Protein AF-D1BC81-F1 (afdb_monomer)

Radius of gyration: 14.98 Å; Cα contacts (8 Å, |Δi|>4): 125; chains: 1; bounding box: 35×44×30 Å

Mean predicted aligned error: 7.33 Å

Solvent-accessible surface area (backbone atoms only — not comparable to full-atom values): 4430 Å² total; per-residue (Å²): 133,83,82,80,82,81,80,73,81,76,70,80,70,58,37,76,84,40,36,92,87,78,63,45,67,56,62,52,76,44,85,43,81,58,84,29,50,49,23,25,42,37,37,27,74,86,79,66,51,66,52,38,14,30,56,86,82,20,50,81,45,61,70,55,57,33,57,36,82,90,123

pLDDT: mean 85.76, std 13.64, range [50.91, 97.94]

Nearest PDB structures (foldseek):
  6rd4-assembly1_7  TM=3.635E-01  e=1.054E+00  Polytomella sp. Pringsheim 198.80
  7pue-assembly1_A  TM=4.330E-01  e=6.393E+00  Homo sapiens

Organism: Sanguibacter keddieii (strain ATCC 51767 / DSM 10542 / NCFB 3025 / ST-74) (NCBI:txid446469)

Sequence (71 aa):
MPLGSLSQPRVAAPGPATCPDCASASLTRLSVTGSGVPAVFLSCHDCERSGWYAADDGRALDRESVLGSGT

Structure (mmCIF, N/CA/C/O backbone):
data_AF-D1BC81-F1
#
_entry.id   AF-D1BC81-F1
#
loop_
_atom_site.group_PDB
_atom_site.id
_atom_site.type_symbol
_atom_site.label_atom_id
_atom_site.label_alt_id
_atom_site.label_comp_id
_atom_site.label_asym_id
_atom_site.label_entity_id
_atom_site.label_seq_id
_atom_site.pdbx_PDB_ins_code
_atom_site.Cartn_x
_atom_site.Cartn_y
_atom_site.Cartn_z
_atom_site.occupancy
_atom_site.B_iso_or_equiv
_atom_site.auth_seq_id
_atom_site.auth_comp_id
_atom_site.auth_asym_id
_atom_site.auth_atom_id
_atom_site.pdbx_PDB_model_num
ATOM 1 N N . MET A 1 1 ? 17.763 -29.159 20.993 1.00 50.91 1 MET A N 1
ATOM 2 C CA . MET A 1 1 ? 16.489 -29.031 20.253 1.00 50.91 1 MET A CA 1
ATOM 3 C C . MET A 1 1 ? 16.565 -27.763 19.413 1.00 50.91 1 MET A C 1
ATOM 5 O O . MET A 1 1 ? 16.734 -26.717 20.030 1.00 50.91 1 MET A O 1
ATOM 9 N N . PRO A 1 2 ? 16.542 -27.792 18.067 1.00 68.00 2 PRO A N 1
ATOM 10 C CA . PRO A 1 2 ? 16.497 -26.553 17.303 1.00 68.00 2 PRO A CA 1
ATOM 11 C C . PRO A 1 2 ? 15.053 -26.042 17.273 1.00 68.00 2 PRO A C 1
ATOM 13 O O . PRO A 1 2 ? 14.110 -26.820 17.130 1.00 68.00 2 PRO A O 1
ATOM 16 N N . LEU A 1 3 ? 14.880 -24.734 17.441 1.00 64.44 3 LEU A N 1
ATOM 17 C CA . LEU A 1 3 ? 13.596 -24.074 17.240 1.00 64.44 3 LEU A CA 1
ATOM 18 C C . LEU A 1 3 ? 13.246 -24.201 15.751 1.00 64.44 3 LEU A C 1
ATOM 20 O O . LEU A 1 3 ? 13.973 -23.691 14.899 1.00 64.44 3 LEU A O 1
ATOM 24 N N . GLY A 1 4 ? 12.183 -24.941 15.432 1.00 58.03 4 GLY A N 1
ATOM 25 C CA . GLY A 1 4 ? 11.698 -25.093 14.063 1.00 58.03 4 GLY A CA 1
ATOM 26 C C . GLY A 1 4 ? 11.365 -23.729 13.458 1.00 58.03 4 GLY A C 1
ATOM 27 O O . GLY A 1 4 ? 10.643 -22.937 14.060 1.00 58.03 4 GLY A O 1
ATOM 28 N N . SER A 1 5 ? 11.916 -23.441 12.279 1.00 73.62 5 SER A N 1
ATOM 29 C CA . SER A 1 5 ? 11.634 -22.204 11.552 1.00 73.62 5 SER A CA 1
ATOM 30 C C . SER A 1 5 ? 10.213 -22.260 10.987 1.00 73.62 5 SER A C 1
ATOM 32 O O . SER A 1 5 ? 9.932 -23.024 10.064 1.00 73.62 5 SER A O 1
ATOM 34 N N . LEU A 1 6 ? 9.302 -21.463 11.547 1.00 65.94 6 LEU A N 1
ATOM 35 C CA . LEU A 1 6 ? 7.974 -21.247 10.980 1.00 65.94 6 LEU A CA 1
ATOM 36 C C . LEU A 1 6 ? 8.091 -20.203 9.868 1.00 65.94 6 LEU A C 1
ATOM 38 O O . LEU A 1 6 ? 8.024 -19.000 10.110 1.00 65.94 6 LEU A O 1
ATOM 42 N N . SER A 1 7 ? 8.282 -20.665 8.636 1.00 63.03 7 SER A N 1
ATOM 43 C CA . SER A 1 7 ? 8.145 -19.809 7.458 1.00 63.03 7 SER A CA 1
ATOM 44 C C . SER A 1 7 ? 6.656 -19.631 7.167 1.00 63.03 7 SER A C 1
ATOM 46 O O . SER A 1 7 ? 6.053 -20.444 6.472 1.00 63.03 7 SER A O 1
ATOM 48 N N . GLN A 1 8 ? 6.034 -18.599 7.737 1.00 60.88 8 GLN A N 1
ATOM 49 C CA . GLN A 1 8 ? 4.706 -18.191 7.285 1.00 60.88 8 GLN A CA 1
ATOM 50 C C . GLN A 1 8 ? 4.839 -17.616 5.869 1.00 60.88 8 GLN A C 1
ATOM 52 O O . GLN A 1 8 ? 5.673 -16.724 5.660 1.00 60.88 8 GLN A O 1
ATOM 57 N N . PRO A 1 9 ? 4.056 -18.100 4.886 1.00 53.56 9 PRO A N 1
ATOM 58 C CA . PRO A 1 9 ? 3.983 -17.442 3.595 1.00 53.56 9 PRO A CA 1
ATOM 59 C C . PRO A 1 9 ? 3.505 -16.015 3.849 1.00 53.56 9 PRO A C 1
ATOM 61 O O . PRO A 1 9 ? 2.414 -15.795 4.377 1.00 53.56 9 PRO A O 1
ATOM 64 N N . ARG A 1 10 ? 4.351 -15.036 3.520 1.00 60.00 10 ARG A N 1
ATOM 65 C CA . ARG A 1 10 ? 3.923 -13.643 3.476 1.00 60.00 10 ARG A CA 1
ATOM 66 C C . ARG A 1 10 ? 2.857 -13.566 2.393 1.00 60.00 10 ARG A C 1
ATOM 68 O O . ARG A 1 10 ? 3.185 -13.612 1.211 1.00 60.00 10 ARG A O 1
ATOM 75 N N . VAL A 1 11 ? 1.591 -13.501 2.801 1.00 61.62 11 VAL A N 1
ATOM 76 C CA . VAL A 1 11 ? 0.512 -13.076 1.909 1.00 61.62 11 VAL A CA 1
ATOM 77 C C . VAL A 1 11 ? 0.967 -11.755 1.298 1.00 61.62 11 VAL A C 1
ATOM 79 O O . VAL A 1 11 ? 1.497 -10.900 2.016 1.00 61.62 11 VAL A O 1
ATOM 82 N N . ALA A 1 12 ? 0.860 -11.629 -0.025 1.00 67.69 12 ALA A N 1
ATOM 83 C CA . ALA A 1 12 ? 1.226 -10.396 -0.704 1.00 67.69 12 ALA A CA 1
ATOM 84 C C . ALA A 1 12 ? 0.469 -9.245 -0.032 1.00 67.69 12 ALA A C 1
ATOM 86 O O . ALA A 1 12 ? -0.752 -9.302 0.106 1.00 67.69 12 ALA A O 1
ATOM 87 N N . ALA A 1 13 ? 1.206 -8.250 0.463 1.00 73.38 13 ALA A N 1
ATOM 88 C CA . ALA A 1 13 ? 0.586 -7.114 1.122 1.00 73.38 13 ALA A CA 1
ATOM 89 C C . ALA A 1 13 ? -0.314 -6.387 0.100 1.00 73.38 13 ALA A C 1
ATOM 91 O O . ALA A 1 13 ? 0.163 -6.136 -1.010 1.00 73.38 13 ALA A O 1
ATOM 92 N N . PRO A 1 14 ? -1.571 -6.060 0.450 1.00 87.50 14 PRO A N 1
ATOM 93 C CA . PRO A 1 14 ? -2.492 -5.354 -0.436 1.00 87.50 14 PRO A CA 1
ATOM 9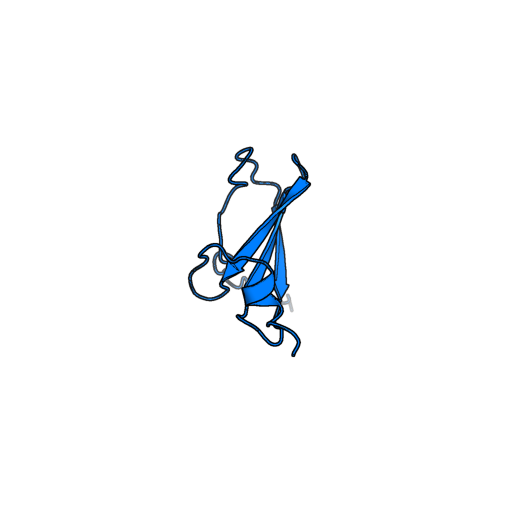4 C C . PRO A 1 14 ? -1.899 -4.059 -1.008 1.00 87.50 14 PRO A C 1
ATOM 96 O O . PRO A 1 14 ? -1.091 -3.384 -0.359 1.00 87.50 14 PRO A O 1
ATOM 99 N N . GLY A 1 15 ? -2.334 -3.709 -2.219 1.00 89.06 15 GLY A N 1
ATOM 100 C CA . GLY A 1 15 ? -1.838 -2.560 -2.975 1.00 89.06 15 GLY A CA 1
ATOM 101 C C . GLY A 1 15 ? -0.722 -2.917 -3.969 1.00 89.06 15 GLY A C 1
ATOM 102 O O . GLY A 1 15 ? -0.418 -4.091 -4.195 1.00 89.06 15 GLY A O 1
ATOM 103 N N . PRO A 1 16 ? -0.10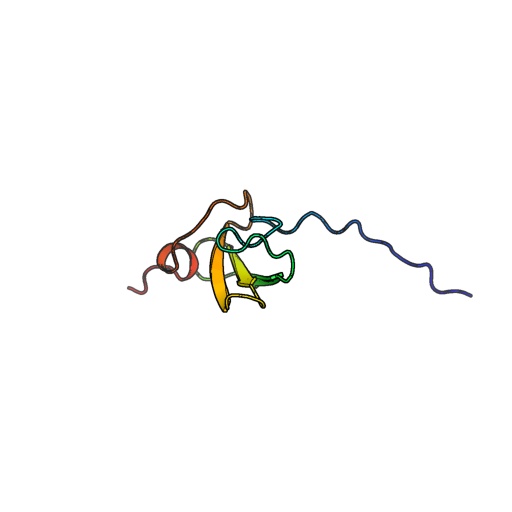8 -1.911 -4.614 1.00 92.88 16 PRO A N 1
ATOM 104 C CA . PRO A 1 16 ? 0.862 -2.137 -5.674 1.00 92.88 16 PRO A CA 1
ATOM 105 C C . PRO A 1 16 ? 2.180 -2.706 -5.133 1.00 92.88 16 PRO A C 1
ATOM 107 O O . PRO A 1 16 ? 2.636 -2.371 -4.036 1.00 92.88 16 PRO A O 1
ATOM 110 N N . ALA A 1 17 ? 2.817 -3.569 -5.929 1.00 92.69 17 ALA A N 1
ATOM 111 C CA . ALA A 1 17 ? 4.108 -4.175 -5.597 1.00 92.69 17 ALA A CA 1
ATOM 112 C C . ALA A 1 17 ? 5.280 -3.183 -5.723 1.00 92.69 17 ALA A C 1
ATOM 114 O O . ALA A 1 17 ? 6.264 -3.315 -4.996 1.00 92.69 17 ALA A O 1
ATOM 115 N N . THR A 1 18 ? 5.144 -2.181 -6.596 1.00 95.19 18 THR A N 1
ATOM 116 C CA . THR A 1 18 ? 6.107 -1.103 -6.859 1.00 95.19 18 THR A CA 1
ATOM 117 C C . THR A 1 18 ? 5.435 0.265 -6.756 1.00 95.19 18 THR A C 1
ATOM 119 O O . THR A 1 18 ? 4.211 0.376 -6.794 1.00 95.19 18 THR A O 1
ATOM 122 N N . CYS A 1 19 ? 6.227 1.323 -6.580 1.00 95.81 19 CYS A N 1
ATOM 123 C CA . CYS A 1 19 ? 5.718 2.686 -6.557 1.00 95.81 19 CYS A CA 1
ATOM 124 C C . CYS A 1 19 ? 5.065 3.015 -7.913 1.00 95.81 19 CYS A C 1
ATOM 126 O O . CYS A 1 19 ? 5.741 2.889 -8.935 1.00 95.81 19 CYS A O 1
ATOM 128 N N . PRO A 1 20 ? 3.797 3.457 -7.951 1.00 94.06 20 PRO A N 1
ATOM 129 C CA . PRO A 1 20 ? 3.137 3.803 -9.209 1.00 94.06 20 PRO A CA 1
ATOM 130 C C . PRO A 1 20 ? 3.772 5.015 -9.914 1.00 94.06 20 PRO A C 1
ATOM 132 O O . PRO A 1 20 ? 3.612 5.151 -11.122 1.00 94.06 20 PRO A O 1
ATOM 135 N N . ASP A 1 21 ? 4.517 5.860 -9.192 1.00 96.56 21 ASP A N 1
ATOM 136 C CA . ASP A 1 21 ? 5.142 7.070 -9.739 1.00 96.56 21 ASP A CA 1
ATOM 137 C C . ASP A 1 21 ? 6.566 6.837 -10.277 1.00 96.56 21 ASP A C 1
ATOM 139 O O . ASP A 1 21 ? 6.913 7.361 -11.332 1.00 96.56 21 ASP A O 1
ATOM 143 N N . CYS A 1 22 ? 7.409 6.067 -9.573 1.00 97.69 22 CYS A N 1
ATOM 144 C CA . CYS A 1 22 ? 8.827 5.879 -9.937 1.00 97.69 22 CYS A CA 1
ATOM 145 C C . CYS A 1 22 ? 9.240 4.418 -10.185 1.00 97.69 22 CYS A C 1
ATOM 147 O O . CYS A 1 22 ? 10.416 4.146 -10.415 1.00 97.69 22 CYS A O 1
ATOM 149 N N . ALA A 1 23 ? 8.298 3.473 -10.108 1.00 97.31 23 ALA A N 1
ATOM 150 C CA . ALA A 1 23 ? 8.507 2.029 -10.254 1.00 97.31 23 ALA A CA 1
ATOM 151 C C . ALA A 1 23 ? 9.452 1.368 -9.227 1.00 97.31 23 ALA A C 1
ATOM 153 O O . ALA A 1 23 ? 9.707 0.166 -9.319 1.00 97.31 23 ALA A O 1
ATOM 154 N N . SER A 1 24 ? 9.925 2.099 -8.212 1.00 97.00 24 SER A N 1
ATOM 155 C CA . SER A 1 24 ? 10.769 1.537 -7.154 1.00 97.00 24 SER A CA 1
ATOM 156 C C . SER A 1 24 ? 10.046 0.459 -6.340 1.00 97.00 24 SER A C 1
ATOM 158 O O . SER A 1 24 ? 8.865 0.589 -6.012 1.00 97.00 24 SER A O 1
ATOM 160 N N . ALA A 1 25 ? 10.774 -0.592 -5.962 1.00 95.44 25 ALA A N 1
ATOM 161 C CA . ALA A 1 25 ? 10.307 -1.610 -5.019 1.00 95.44 25 ALA A CA 1
ATOM 162 C C . ALA A 1 25 ? 10.580 -1.235 -3.546 1.00 95.44 25 ALA A C 1
ATOM 164 O O . ALA A 1 25 ? 10.130 -1.944 -2.642 1.0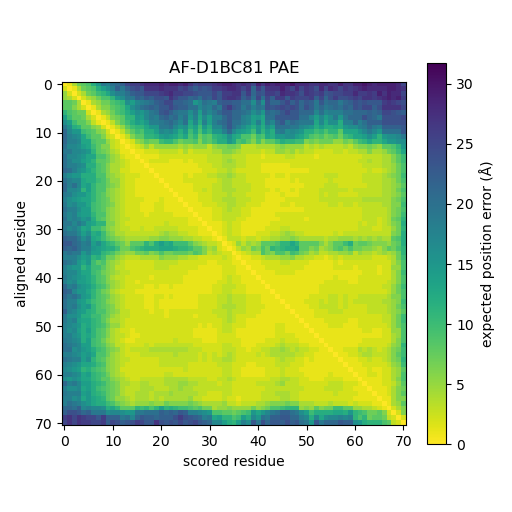0 95.44 25 ALA A O 1
ATOM 165 N N . SER A 1 26 ? 11.289 -0.127 -3.291 1.00 96.06 26 SER A N 1
A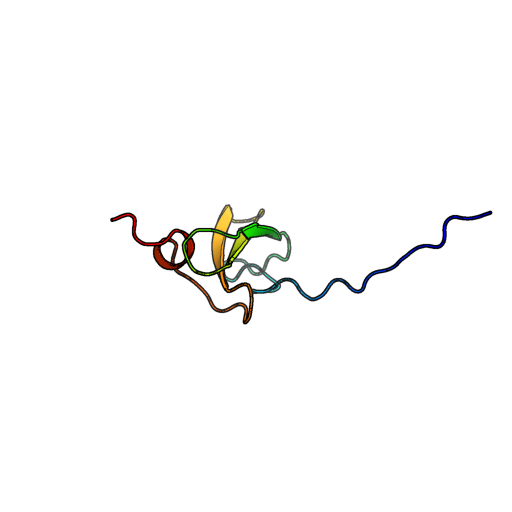TOM 166 C CA . SER A 1 26 ? 11.621 0.381 -1.954 1.00 96.06 26 SER A CA 1
ATOM 167 C C . SER A 1 26 ? 10.390 1.002 -1.290 1.00 96.06 26 SER A C 1
ATOM 169 O O . SER A 1 26 ? 10.196 2.220 -1.302 1.00 96.06 26 SER A O 1
ATOM 171 N N . LEU A 1 27 ? 9.521 0.147 -0.746 1.00 95.75 27 LEU A N 1
ATOM 172 C CA . LEU A 1 27 ? 8.218 0.527 -0.205 1.00 95.75 27 LEU A CA 1
ATOM 173 C C . LEU A 1 27 ? 8.049 0.103 1.255 1.00 95.75 27 LEU A C 1
ATOM 175 O O . LEU A 1 27 ? 8.140 -1.081 1.586 1.00 95.75 27 LEU A O 1
ATOM 179 N N . THR A 1 28 ? 7.677 1.062 2.098 1.00 94.62 28 THR A N 1
ATOM 180 C CA . THR A 1 28 ? 7.170 0.809 3.451 1.00 94.62 28 THR A CA 1
ATOM 181 C C . THR A 1 28 ? 5.661 0.624 3.394 1.00 94.62 28 THR A C 1
ATOM 183 O O . THR A 1 28 ? 4.965 1.398 2.736 1.00 94.62 28 THR A O 1
ATOM 186 N N . ARG A 1 29 ? 5.147 -0.390 4.098 1.00 93.62 29 ARG A N 1
ATOM 187 C CA . ARG A 1 29 ? 3.711 -0.669 4.213 1.00 93.62 29 ARG A CA 1
AT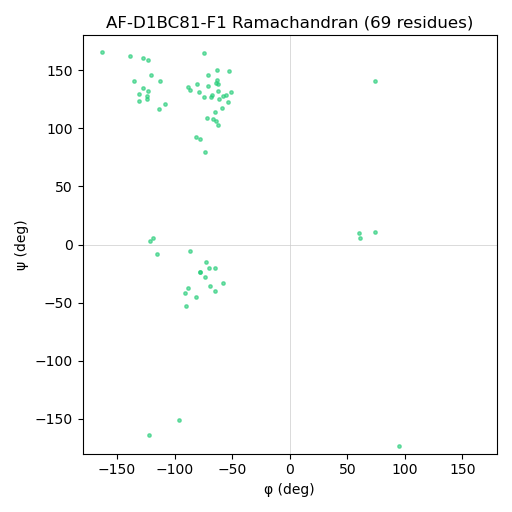OM 188 C C . ARG A 1 29 ? 3.307 -0.783 5.672 1.00 93.62 29 ARG A C 1
ATOM 190 O O . AR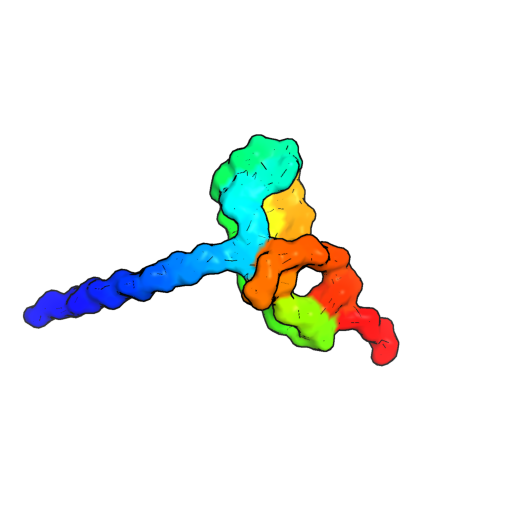G A 1 29 ? 3.985 -1.464 6.438 1.00 93.62 29 ARG A O 1
ATOM 197 N N . LEU A 1 30 ? 2.200 -0.147 6.034 1.00 92.06 30 LEU A N 1
ATOM 198 C CA . LEU A 1 30 ? 1.631 -0.192 7.377 1.00 92.06 30 LEU A CA 1
ATOM 199 C C . LEU A 1 30 ? 0.145 -0.517 7.277 1.00 92.06 30 LEU A C 1
ATOM 201 O O . LEU A 1 30 ? -0.601 0.207 6.621 1.00 92.06 30 LEU A O 1
ATOM 205 N N . SER A 1 31 ? -0.289 -1.586 7.938 1.00 91.62 31 SER A N 1
ATOM 206 C CA . SER A 1 31 ? -1.714 -1.876 8.080 1.00 91.62 31 SER A CA 1
ATOM 207 C C . SER A 1 31 ? -2.325 -0.914 9.092 1.00 91.62 31 SER A C 1
ATOM 209 O O . SER A 1 31 ? -1.841 -0.792 10.216 1.00 91.62 31 SER A O 1
ATOM 211 N N . VAL A 1 32 ? -3.396 -0.240 8.694 1.00 89.12 32 VAL A N 1
ATOM 212 C CA . VAL A 1 32 ? -4.119 0.737 9.501 1.00 89.12 32 VAL A CA 1
ATOM 213 C C . VAL A 1 32 ? -5.573 0.303 9.584 1.00 89.12 32 VAL A C 1
ATOM 215 O O . VAL A 1 32 ? -6.245 0.088 8.578 1.00 89.12 32 VAL A O 1
ATOM 218 N N . THR A 1 33 ? -6.064 0.168 10.810 1.00 86.50 33 THR A N 1
ATOM 219 C CA . THR A 1 33 ? -7.485 -0.047 11.089 1.00 86.50 33 THR A CA 1
ATOM 220 C C . THR A 1 33 ? -7.981 1.188 11.824 1.00 86.50 33 THR A C 1
ATOM 222 O O . THR A 1 33 ? -7.463 1.510 12.892 1.00 86.50 33 THR A O 1
ATOM 225 N N . GLY A 1 34 ? -8.911 1.918 11.214 1.00 72.94 34 GLY A N 1
ATOM 226 C CA . GLY A 1 34 ? -9.498 3.138 11.765 1.00 72.94 34 GLY A CA 1
ATOM 227 C C . GLY A 1 34 ? -11.016 3.030 11.880 1.00 72.94 34 GLY A C 1
ATOM 228 O O . GLY A 1 34 ? -11.579 1.942 11.800 1.00 72.94 34 GLY A O 1
ATOM 229 N N . SER A 1 35 ? -11.675 4.175 12.044 1.00 78.00 35 SER A N 1
ATOM 230 C CA . SER A 1 35 ? -13.136 4.317 11.975 1.00 78.00 35 SER A CA 1
ATOM 231 C C . SER A 1 35 ? -13.704 4.151 10.559 1.00 78.00 35 SER A C 1
ATOM 233 O O . SER A 1 35 ? -14.898 3.900 10.418 1.00 78.00 35 SER A O 1
ATOM 235 N N . GLY A 1 36 ? -12.874 4.318 9.523 1.00 84.31 36 GLY A N 1
ATOM 236 C CA . GLY A 1 36 ? -13.239 4.123 8.119 1.00 84.31 36 GLY A CA 1
ATOM 237 C C . GLY A 1 36 ? -12.873 2.738 7.576 1.00 84.31 36 GLY A C 1
ATOM 238 O O . GLY A 1 36 ? -12.838 1.743 8.301 1.00 84.31 36 GLY A O 1
ATOM 239 N N . VAL A 1 37 ? -12.602 2.669 6.271 1.00 90.50 37 VAL A N 1
ATOM 240 C CA . VAL A 1 37 ? -12.229 1.423 5.583 1.00 90.50 37 VAL A CA 1
ATOM 241 C C . VAL A 1 37 ? -10.851 0.945 6.070 1.00 90.50 37 VAL A C 1
ATOM 243 O O . VAL A 1 37 ? -9.899 1.730 6.025 1.00 90.50 37 VAL A O 1
ATOM 246 N N . PRO A 1 38 ? -10.694 -0.327 6.495 1.00 93.00 38 PRO A N 1
ATOM 247 C CA . PRO A 1 38 ? -9.383 -0.900 6.785 1.00 93.00 38 PRO A CA 1
ATOM 248 C C . PRO A 1 38 ? -8.447 -0.766 5.583 1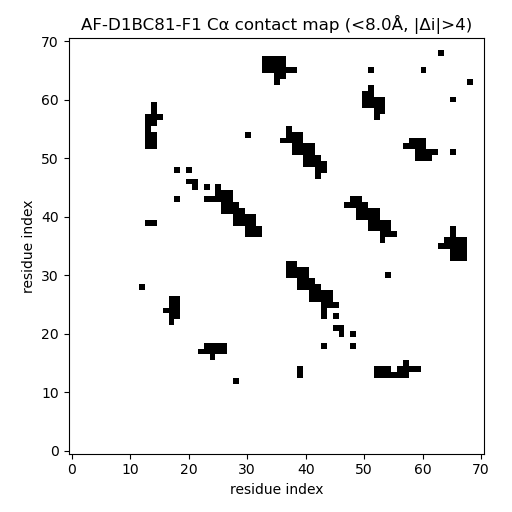.00 93.00 38 PRO A C 1
ATOM 250 O O . PRO A 1 38 ? -8.792 -1.151 4.462 1.00 9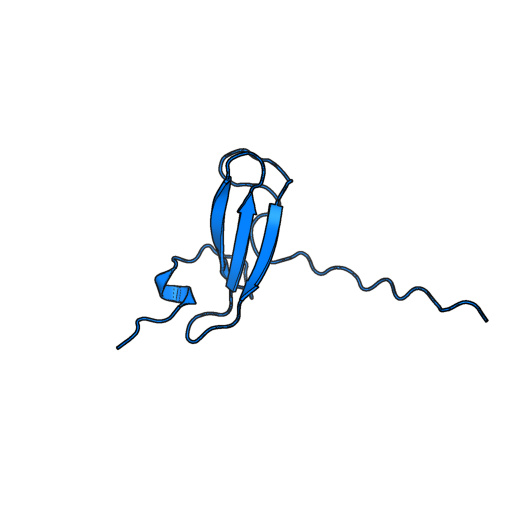3.00 38 PRO A O 1
ATOM 253 N N . ALA A 1 39 ? -7.256 -0.224 5.814 1.00 93.88 39 ALA A N 1
ATOM 254 C CA . ALA A 1 39 ? -6.368 0.186 4.740 1.00 93.88 39 ALA A CA 1
ATOM 255 C C . ALA A 1 39 ? -4.910 -0.175 5.018 1.00 93.88 39 ALA A C 1
ATOM 257 O O . ALA A 1 39 ? -4.490 -0.411 6.148 1.00 93.88 39 ALA A O 1
ATOM 258 N N . VAL A 1 40 ? -4.117 -0.175 3.958 1.00 94.56 40 VAL A N 1
ATOM 259 C CA . VAL A 1 40 ? -2.664 -0.213 3.989 1.00 94.56 40 VAL A CA 1
ATOM 260 C C . VAL A 1 40 ? -2.164 1.159 3.558 1.00 94.56 40 VAL A C 1
ATOM 262 O O . VAL A 1 40 ? -2.449 1.623 2.452 1.00 94.56 40 VAL A O 1
ATOM 265 N N . PHE A 1 41 ? -1.408 1.809 4.435 1.00 94.38 41 PHE A N 1
ATOM 266 C CA . PHE A 1 41 ? -0.603 2.964 4.068 1.00 94.38 41 PHE A CA 1
ATOM 267 C C . PHE A 1 41 ? 0.662 2.485 3.369 1.00 94.38 41 PHE A C 1
ATOM 269 O O . PHE A 1 41 ? 1.360 1.610 3.887 1.00 94.38 41 PHE A O 1
ATOM 276 N N . LEU A 1 42 ? 0.980 3.079 2.226 1.00 95.81 42 LEU A N 1
ATOM 277 C CA . LEU A 1 42 ? 2.184 2.786 1.462 1.00 95.81 42 LEU A CA 1
ATOM 278 C C . LEU A 1 42 ? 2.981 4.073 1.269 1.00 95.81 42 LEU A C 1
ATOM 280 O O . LEU A 1 42 ? 2.421 5.092 0.871 1.00 95.81 42 LEU A O 1
ATOM 284 N N . SER A 1 43 ? 4.284 4.011 1.535 1.00 96.62 43 SER A N 1
ATOM 285 C CA . SER A 1 43 ? 5.225 5.108 1.300 1.00 96.62 43 SER A CA 1
ATOM 286 C C . SER A 1 43 ? 6.447 4.602 0.541 1.00 96.62 43 SER A C 1
ATOM 288 O O . SER A 1 43 ? 7.037 3.587 0.922 1.00 96.62 43 SER A O 1
ATOM 290 N N . CYS A 1 44 ? 6.809 5.285 -0.543 1.00 97.94 44 CYS A N 1
ATOM 291 C CA . CYS A 1 44 ? 8.019 5.007 -1.305 1.00 97.94 44 CYS A CA 1
ATOM 292 C C . CYS A 1 44 ? 9.210 5.753 -0.710 1.00 97.94 44 CYS A C 1
ATOM 294 O O . CYS A 1 44 ? 9.130 6.949 -0.458 1.00 97.94 44 CYS A O 1
ATOM 296 N N . HIS A 1 45 ? 10.330 5.058 -0.533 1.00 97.88 45 HIS A N 1
ATOM 297 C CA . HIS A 1 45 ? 11.546 5.669 -0.004 1.00 97.88 45 HIS A CA 1
ATOM 298 C C . HIS A 1 45 ? 12.308 6.506 -1.051 1.00 97.88 45 HIS A C 1
ATOM 300 O O . HIS A 1 45 ? 13.056 7.403 -0.684 1.00 97.88 45 HIS A O 1
ATOM 306 N N . ASP A 1 46 ? 12.119 6.234 -2.346 1.00 97.88 46 ASP A N 1
ATOM 307 C CA . ASP A 1 46 ? 12.935 6.850 -3.404 1.00 97.88 46 ASP A CA 1
ATOM 308 C C . ASP A 1 46 ? 12.373 8.192 -3.893 1.00 97.88 46 ASP A C 1
ATOM 310 O O . ASP A 1 46 ? 13.135 9.103 -4.199 1.00 97.88 46 ASP A O 1
ATOM 314 N N . CYS A 1 47 ? 11.046 8.319 -3.991 1.00 97.88 47 CYS A N 1
ATOM 315 C CA . CYS A 1 47 ? 10.377 9.554 -4.424 1.00 97.88 47 CYS A CA 1
ATOM 316 C C . CYS A 1 47 ? 9.446 10.148 -3.360 1.00 97.88 47 CYS A C 1
ATOM 318 O O . CYS A 1 47 ? 8.707 11.086 -3.651 1.00 97.88 47 CYS A O 1
ATOM 320 N N . GLU A 1 48 ? 9.431 9.561 -2.157 1.00 97.56 48 GLU A N 1
ATOM 321 C CA . GLU A 1 48 ? 8.661 10.013 -0.986 1.00 97.56 48 GLU A CA 1
ATOM 322 C C . GLU A 1 48 ? 7.137 10.050 -1.189 1.00 97.56 48 GLU A C 1
ATOM 324 O O . GLU A 1 48 ? 6.381 10.533 -0.340 1.00 97.56 48 GLU A O 1
ATOM 329 N N . ARG A 1 49 ? 6.644 9.494 -2.303 1.00 97.19 49 ARG A N 1
ATOM 330 C CA . ARG A 1 49 ? 5.214 9.443 -2.577 1.00 97.19 49 ARG A CA 1
ATOM 331 C C . ARG A 1 49 ? 4.526 8.449 -1.653 1.00 97.19 49 ARG A C 1
ATOM 333 O O . ARG A 1 49 ? 4.988 7.321 -1.470 1.00 97.19 49 ARG A O 1
ATOM 340 N N . SER A 1 50 ? 3.374 8.859 -1.132 1.00 96.00 50 SER A N 1
ATOM 341 C CA . SER A 1 50 ? 2.513 8.021 -0.306 1.00 96.00 50 SER A CA 1
ATOM 342 C C . SER A 1 50 ? 1.100 7.890 -0.868 1.00 96.00 50 SER A C 1
ATOM 344 O O . SER A 1 50 ? 0.649 8.709 -1.675 1.00 96.00 50 SER A O 1
ATOM 346 N N . GLY A 1 51 ? 0.414 6.828 -0.448 1.00 95.19 51 GLY A N 1
ATOM 347 C CA . GLY A 1 51 ? -0.961 6.531 -0.831 1.00 95.19 51 GLY A CA 1
ATOM 348 C C . GLY A 1 51 ? -1.617 5.506 0.092 1.00 95.19 51 GLY A C 1
ATOM 349 O O . GLY A 1 51 ? -0.942 4.822 0.866 1.00 95.19 51 GLY A O 1
ATOM 350 N N . TRP A 1 52 ? -2.940 5.409 -0.008 1.00 95.44 52 TRP A N 1
ATOM 351 C CA . TRP A 1 52 ? -3.765 4.482 0.759 1.00 95.44 52 TRP A CA 1
ATOM 352 C C . TRP A 1 52 ? -4.382 3.437 -0.159 1.00 95.44 52 TRP A C 1
ATOM 354 O O . TRP A 1 52 ? -4.815 3.756 -1.266 1.00 95.44 52 TRP A O 1
ATOM 364 N N . TYR A 1 53 ? -4.441 2.198 0.319 1.00 95.25 53 TYR A N 1
ATOM 365 C CA . TYR A 1 53 ? -4.996 1.075 -0.427 1.00 95.25 53 TYR A CA 1
ATOM 366 C C . TYR A 1 53 ? -5.900 0.246 0.476 1.00 95.25 53 TYR A C 1
ATOM 368 O O . TYR A 1 53 ? -5.574 0.057 1.645 1.00 95.25 53 TYR A O 1
ATOM 376 N N . ALA A 1 54 ? -7.030 -0.240 -0.029 1.00 94.06 54 ALA A N 1
ATOM 377 C CA . ALA A 1 54 ? -7.922 -1.081 0.762 1.00 94.06 54 ALA A CA 1
ATOM 378 C C . ALA A 1 54 ? -7.214 -2.376 1.173 1.00 94.06 54 ALA A C 1
ATOM 380 O O . ALA A 1 54 ? -6.483 -2.981 0.388 1.00 94.06 54 ALA A O 1
ATOM 381 N N . ALA A 1 55 ? -7.415 -2.798 2.420 1.00 92.25 55 ALA A N 1
ATOM 382 C CA . ALA A 1 55 ? -6.762 -3.990 2.946 1.00 92.25 55 ALA A CA 1
ATOM 383 C C . ALA A 1 55 ? -7.335 -5.303 2.377 1.00 92.25 55 ALA A C 1
ATOM 385 O O . ALA A 1 55 ? -6.696 -6.340 2.543 1.00 92.25 55 ALA A O 1
ATOM 386 N N . ASP A 1 56 ? -8.510 -5.279 1.739 1.00 91.06 56 ASP A N 1
ATOM 387 C CA . ASP A 1 56 ? -9.129 -6.480 1.168 1.00 91.06 56 ASP A CA 1
ATOM 388 C C . ASP A 1 56 ? -8.698 -6.721 -0.289 1.00 91.06 56 ASP A C 1
ATOM 390 O O . ASP A 1 56 ? -8.182 -7.794 -0.598 1.00 91.06 56 ASP A O 1
ATOM 394 N N . ASP A 1 57 ? -8.838 -5.718 -1.160 1.00 91.00 57 ASP A N 1
ATOM 395 C CA . ASP A 1 57 ? -8.637 -5.857 -2.607 1.00 91.00 57 ASP A CA 1
ATOM 396 C C . ASP A 1 57 ? -7.454 -5.036 -3.155 1.00 91.00 57 ASP A C 1
ATOM 398 O O . ASP A 1 57 ? -7.060 -5.191 -4.312 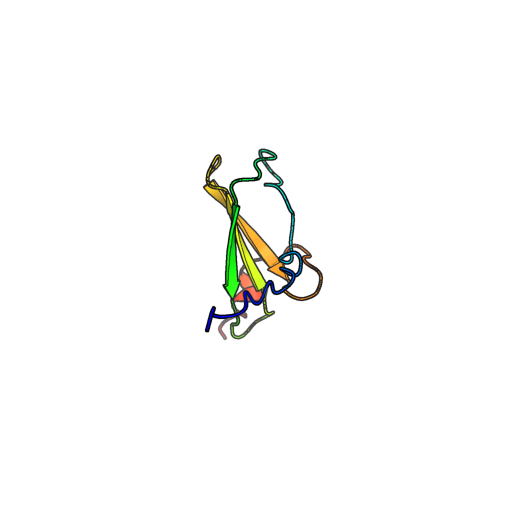1.00 91.00 57 ASP A O 1
ATOM 402 N N . GLY A 1 58 ? -6.844 -4.179 -2.329 1.00 93.06 58 GLY A N 1
ATOM 403 C CA . GLY A 1 58 ? -5.718 -3.338 -2.722 1.00 93.06 58 GLY A CA 1
ATOM 404 C C . GLY A 1 58 ? -6.078 -2.158 -3.626 1.00 93.06 58 GLY A C 1
ATOM 405 O O . GLY A 1 58 ? -5.162 -1.518 -4.147 1.00 93.06 58 GLY A O 1
ATOM 406 N N . ARG A 1 59 ? -7.364 -1.834 -3.827 1.00 94.94 59 ARG A N 1
ATOM 407 C CA . ARG A 1 59 ? -7.767 -0.655 -4.610 1.00 94.94 59 ARG A CA 1
ATOM 408 C C . ARG A 1 59 ? -7.287 0.630 -3.942 1.00 94.94 59 ARG A C 1
ATOM 410 O O . ARG A 1 59 ? -7.222 0.709 -2.717 1.00 94.94 59 ARG A O 1
ATOM 417 N N . ALA A 1 60 ? -7.008 1.661 -4.734 1.00 95.31 60 ALA A N 1
ATOM 418 C CA . ALA A 1 60 ? -6.641 2.967 -4.196 1.00 95.31 60 ALA A CA 1
ATOM 419 C C . ALA A 1 60 ? -7.800 3.590 -3.396 1.00 95.31 60 ALA A C 1
ATOM 421 O O . ALA A 1 60 ? -8.965 3.520 -3.802 1.00 95.31 60 ALA A O 1
ATOM 422 N N . LEU A 1 61 ? -7.453 4.211 -2.271 1.00 94.19 61 LEU A N 1
ATOM 423 C CA . LEU A 1 61 ? -8.352 4.962 -1.402 1.00 94.19 61 LEU A CA 1
ATOM 424 C C . LEU A 1 61 ? -7.874 6.410 -1.286 1.00 94.19 61 LEU A C 1
ATOM 426 O O . LEU A 1 61 ? -6.673 6.688 -1.255 1.00 94.19 61 LEU A O 1
ATOM 430 N N . ASP A 1 62 ? -8.823 7.331 -1.178 1.00 91.94 62 ASP A N 1
ATOM 431 C CA . ASP A 1 62 ? -8.567 8.655 -0.622 1.00 91.94 62 ASP A CA 1
ATOM 432 C C . ASP A 1 62 ? -8.412 8.577 0.909 1.00 91.94 62 ASP A C 1
ATOM 434 O O . ASP A 1 62 ? -8.730 7.571 1.553 1.00 91.94 62 ASP A O 1
ATOM 438 N N . ARG A 1 63 ? -7.873 9.639 1.507 1.00 88.19 63 ARG A N 1
ATOM 439 C CA . ARG A 1 63 ? -7.568 9.677 2.943 1.00 88.19 63 ARG A CA 1
ATOM 440 C C . ARG A 1 63 ? -8.847 9.693 3.784 1.00 88.19 63 ARG A C 1
ATOM 442 O O . ARG A 1 63 ? -8.872 9.118 4.873 1.00 88.19 63 ARG A O 1
ATOM 449 N N . GLU A 1 64 ? -9.887 10.357 3.302 1.00 88.62 64 GLU A N 1
ATOM 450 C CA . GLU A 1 64 ? -11.166 10.544 3.978 1.00 88.62 64 GLU A CA 1
ATOM 451 C C . GLU A 1 64 ? -11.886 9.200 4.160 1.00 88.62 64 GLU A C 1
ATOM 453 O O . GLU A 1 64 ? -12.387 8.911 5.247 1.00 88.62 64 GLU A O 1
ATOM 458 N N . SER A 1 65 ? -11.827 8.331 3.149 1.00 88.31 65 SER A N 1
ATOM 459 C CA . SER A 1 65 ? -12.323 6.952 3.188 1.00 88.31 65 SER A CA 1
ATOM 460 C C . SER A 1 65 ? -11.673 6.107 4.292 1.00 88.31 65 SER A C 1
ATOM 462 O O . SER A 1 65 ? -12.324 5.231 4.866 1.00 88.31 65 SER A O 1
ATOM 464 N N . VAL A 1 66 ? -10.397 6.358 4.610 1.00 87.44 66 VAL A N 1
ATOM 465 C CA . VAL A 1 66 ? -9.654 5.624 5.653 1.00 87.44 66 VAL A CA 1
ATOM 466 C C . VAL A 1 66 ? -9.958 6.162 7.049 1.00 87.44 66 VAL A C 1
ATOM 468 O O . VAL A 1 66 ? -10.168 5.394 7.989 1.00 87.44 66 VAL A O 1
ATOM 471 N N . LEU A 1 67 ? -9.970 7.488 7.204 1.00 85.62 67 LEU A N 1
ATOM 472 C CA . LEU A 1 67 ? -10.162 8.129 8.507 1.00 85.62 67 LEU A CA 1
ATOM 473 C C . LEU A 1 67 ? -11.632 8.128 8.952 1.00 85.62 67 LEU A C 1
ATOM 475 O O . LEU A 1 67 ? -11.907 8.170 10.152 1.00 85.62 67 LEU A O 1
ATOM 479 N N . GLY A 1 68 ? -12.569 8.034 8.008 1.00 76.81 68 GLY A N 1
ATOM 480 C CA . GLY A 1 68 ? -13.969 8.358 8.249 1.00 76.81 68 GLY A CA 1
ATOM 481 C C . GLY A 1 68 ? -14.147 9.876 8.336 1.00 76.81 68 GLY A C 1
ATOM 482 O O . GLY A 1 68 ? -13.307 10.595 8.882 1.00 76.81 68 GLY A O 1
ATOM 483 N N . SER A 1 69 ? -15.235 10.396 7.771 1.00 68.12 69 SER A N 1
ATOM 484 C CA . SER A 1 69 ? -15.584 11.807 7.930 1.00 68.12 69 SER A CA 1
ATOM 485 C C . SER A 1 69 ? -15.940 12.050 9.396 1.00 68.12 69 SER A C 1
ATOM 487 O O . SER A 1 69 ? -16.968 11.573 9.866 1.00 68.12 69 SER A O 1
ATOM 489 N N . GLY A 1 70 ? -15.073 12.742 10.135 1.00 62.72 70 GLY A N 1
ATOM 490 C CA . GLY A 1 70 ? -15.380 13.168 11.497 1.00 62.72 70 GLY A CA 1
ATOM 491 C C . GLY A 1 70 ? -16.552 14.146 11.472 1.00 62.72 70 GLY A C 1
ATOM 492 O O . GLY A 1 70 ? -16.382 15.285 11.043 1.00 62.72 70 GLY A O 1
ATOM 493 N N . THR A 1 71 ? -17.725 13.688 11.900 1.00 51.38 71 THR A N 1
ATOM 494 C CA . THR A 1 71 ? -18.894 14.519 12.222 1.00 51.38 71 THR A CA 1
ATOM 495 C C . THR A 1 71 ? -19.257 14.321 13.676 1.00 51.38 71 THR A C 1
ATOM 497 O O . THR A 1 71 ? -19.348 13.135 14.069 1.00 51.38 71 THR A O 1
#

Secondary structure (DSSP, 8-state):
----------PPPSS-SS-TTT----EEEEEE--SSS-EEEEEETTT--EEEEETTT--EE-HHHHH----

Foldseek 3Di:
DDDDDPPDPPDPFAADCADPPPRHNQKDWDFDQEPAAGWIWIAHPPPRDIFIAGRPHNHTDDPCRRHPDDD